Protein AF-A0A3D1AD06-F1 (afdb_monomer_lite)

Sequence (124 aa):
MPAGKKESGNDSGDPDGNATALSEWNYYADQPVSLSLDHGWNLCFTESEPSVKESFFIDRPVSWTTINHPDTKRNSGTALYSLTFTLPALQADEWILDLGDVRESARVKINGQYIGACWAVPFR

Foldseek 3Di:
DFFWDWDFDDDPDDPDDDPPPDPTDTDTDTDPDDDDPQAFKKKDFPFKVVDDGDIDHDGGDDQQCPPPDPRSVVIDGDMDIDGDDDDDPDDGPDDDDFPDDDVAKDFDDDPNHTDDIAGDPPRD

pLDDT: mean 82.29, std 17.87, range [42.38, 98.12]

Structure (mmCIF, N/CA/C/O backbone):
data_AF-A0A3D1AD06-F1
#
_entry.id   AF-A0A3D1AD06-F1
#
loop_
_atom_site.group_PDB
_atom_site.id
_atom_site.type_symbol
_atom_site.label_atom_id
_atom_site.label_alt_id
_atom_site.label_comp_id
_atom_site.label_asym_id
_atom_site.label_entity_id
_atom_site.label_seq_id
_atom_site.pdbx_PDB_ins_code
_atom_site.Cartn_x
_atom_site.Cartn_y
_atom_site.Cartn_z
_atom_site.occupancy
_atom_site.B_iso_or_equiv
_atom_site.auth_seq_id
_atom_site.auth_comp_id
_atom_site.auth_asym_id
_atom_site.auth_atom_id
_atom_site.pdbx_PDB_model_num
ATOM 1 N N . MET A 1 1 ? -8.045 -4.577 8.879 1.00 59.31 1 MET A N 1
ATOM 2 C CA . MET A 1 1 ? -8.038 -3.543 9.934 1.00 59.31 1 MET A CA 1
ATOM 3 C C . MET A 1 1 ? -8.865 -4.017 11.123 1.00 59.31 1 MET A C 1
ATOM 5 O O . MET A 1 1 ? -10.089 -4.048 10.990 1.00 59.31 1 MET A O 1
ATOM 9 N N . PRO A 1 2 ? -8.256 -4.462 12.234 1.00 52.69 2 PRO A N 1
ATOM 10 C CA . PRO A 1 2 ? -8.992 -4.709 13.474 1.00 52.69 2 PRO A CA 1
ATOM 11 C C . PRO A 1 2 ? -9.345 -3.397 14.197 1.00 52.69 2 PRO A C 1
ATOM 13 O O . PRO A 1 2 ? -8.607 -2.410 14.124 1.00 52.69 2 PRO A O 1
ATOM 16 N N . ALA A 1 3 ? -10.486 -3.392 14.886 1.00 55.09 3 ALA A N 1
ATOM 17 C CA . ALA A 1 3 ? -10.831 -2.364 15.867 1.00 55.09 3 ALA A CA 1
ATOM 18 C C . ALA A 1 3 ? -10.197 -2.710 17.225 1.00 55.09 3 ALA A C 1
ATOM 20 O O . ALA A 1 3 ? -10.123 -3.885 17.580 1.00 55.09 3 ALA A O 1
ATOM 21 N N . GLY A 1 4 ? -9.749 -1.710 17.986 1.00 51.66 4 GLY A N 1
ATOM 22 C CA . GLY A 1 4 ? -9.201 -1.896 19.334 1.00 51.66 4 GLY A CA 1
ATOM 23 C C . GLY A 1 4 ? -10.154 -1.404 20.427 1.00 51.66 4 GLY A C 1
ATOM 24 O O . GLY A 1 4 ? -10.893 -0.439 20.217 1.00 51.66 4 GLY A O 1
ATOM 25 N N . LYS A 1 5 ? -10.117 -2.041 21.604 1.00 45.72 5 LYS A N 1
ATOM 26 C CA . LYS A 1 5 ? -10.608 -1.460 22.870 1.00 45.72 5 LYS A CA 1
ATOM 27 C C . LYS A 1 5 ? -9.453 -1.286 23.846 1.00 45.72 5 LYS A C 1
ATOM 29 O O . LYS A 1 5 ? -8.524 -2.093 23.841 1.00 45.72 5 LYS A O 1
ATOM 34 N N . LYS A 1 6 ? -9.532 -0.246 24.677 1.00 48.97 6 LYS A N 1
ATOM 35 C CA . LYS A 1 6 ? -8.566 -0.002 25.756 1.00 48.97 6 LYS A CA 1
ATOM 36 C C . LYS A 1 6 ? -8.857 -0.918 26.944 1.00 48.97 6 LYS A C 1
ATOM 38 O O . LYS A 1 6 ? -9.966 -0.892 27.475 1.00 48.97 6 LYS A O 1
ATOM 43 N N . GLU A 1 7 ? -7.859 -1.687 27.365 1.00 49.50 7 GLU A N 1
ATOM 44 C CA . GLU A 1 7 ? -7.869 -2.430 28.628 1.00 49.50 7 GLU A CA 1
ATOM 45 C C . GLU A 1 7 ? -6.711 -1.941 29.511 1.00 49.50 7 GLU A C 1
ATOM 47 O O . GLU A 1 7 ? -5.583 -1.786 29.033 1.00 49.50 7 GLU A O 1
ATOM 52 N N . SER A 1 8 ? -6.991 -1.672 30.790 1.00 48.16 8 SER A N 1
ATOM 53 C CA . SER A 1 8 ? -6.000 -1.205 31.762 1.00 48.16 8 SER A CA 1
ATOM 54 C C . SER A 1 8 ? -5.380 -2.371 32.536 1.00 48.16 8 SER A C 1
ATOM 56 O O . SER A 1 8 ? -6.079 -3.226 33.083 1.00 48.16 8 SER A O 1
ATOM 58 N N . GLY A 1 9 ? -4.046 -2.411 32.582 1.00 49.22 9 GLY A N 1
ATOM 59 C CA . GLY A 1 9 ? -3.281 -3.350 33.403 1.00 49.22 9 GLY A CA 1
ATOM 60 C C . GLY A 1 9 ? -2.535 -2.631 34.529 1.00 49.22 9 GLY A C 1
ATOM 61 O O . GLY A 1 9 ? -1.822 -1.663 34.268 1.00 49.22 9 GLY A O 1
ATOM 62 N N . ASN A 1 10 ? -2.662 -3.128 35.765 1.00 47.47 10 ASN A N 1
ATOM 63 C CA . ASN A 1 10 ? -1.862 -2.673 36.907 1.00 47.47 10 ASN A CA 1
ATOM 64 C C . ASN A 1 10 ? -0.645 -3.585 37.099 1.00 47.47 10 ASN A C 1
ATOM 66 O O . ASN A 1 10 ? -0.802 -4.760 37.431 1.00 47.47 10 ASN A O 1
ATOM 70 N N . ASP A 1 11 ? 0.560 -3.035 36.948 1.00 51.44 11 ASP A N 1
ATOM 71 C CA . ASP A 1 11 ? 1.807 -3.698 37.336 1.00 51.44 11 ASP A CA 1
ATOM 72 C C . ASP A 1 11 ? 2.092 -3.409 38.819 1.00 51.44 11 ASP A C 1
ATOM 74 O O . ASP A 1 11 ? 2.322 -2.266 39.214 1.00 51.44 11 ASP A O 1
ATOM 78 N N . SER A 1 12 ? 1.979 -4.433 39.668 1.00 50.66 12 SER A N 1
ATOM 79 C CA . SER A 1 12 ? 2.180 -4.327 41.119 1.00 50.66 12 SER A CA 1
ATOM 80 C C . SER A 1 12 ? 3.535 -4.924 41.487 1.00 50.66 12 SER A C 1
ATOM 82 O O . SER A 1 12 ? 3.622 -6.110 41.804 1.00 50.66 12 SER A O 1
ATOM 84 N N . GLY A 1 13 ? 4.592 -4.111 41.446 1.00 47.00 13 GLY A N 1
ATOM 85 C CA . GLY A 1 13 ? 5.940 -4.577 41.762 1.00 47.00 13 GLY A CA 1
ATOM 86 C C . GLY A 1 13 ? 6.949 -3.472 42.063 1.00 47.00 13 GLY A C 1
ATOM 87 O O . GLY A 1 13 ? 7.903 -3.317 41.313 1.00 47.00 13 GLY A O 1
ATOM 88 N N . ASP A 1 14 ? 6.786 -2.753 43.178 1.00 47.00 14 ASP A N 1
ATOM 89 C CA . ASP A 1 14 ? 7.878 -1.981 43.796 1.00 47.00 14 ASP A CA 1
ATOM 90 C C . ASP A 1 14 ? 7.795 -2.111 45.338 1.00 47.00 14 ASP A C 1
ATOM 92 O O . ASP A 1 14 ? 6.736 -1.807 45.901 1.00 47.00 14 ASP A O 1
ATOM 96 N N . PRO A 1 15 ? 8.826 -2.624 46.049 1.00 45.09 15 PRO A N 1
ATOM 97 C CA . PRO A 1 15 ? 8.789 -2.770 47.503 1.00 45.09 15 PRO A CA 1
ATOM 98 C C . PRO A 1 15 ? 9.099 -1.475 48.272 1.00 45.09 15 PRO A C 1
ATOM 100 O O . PRO A 1 15 ? 8.902 -1.447 49.488 1.00 45.09 15 PRO A O 1
ATOM 103 N N . ASP A 1 16 ? 9.516 -0.393 47.609 1.00 47.00 16 ASP A N 1
ATOM 104 C CA . ASP A 1 16 ? 10.017 0.803 48.290 1.00 47.00 16 ASP A CA 1
ATOM 105 C C . ASP A 1 16 ? 9.015 1.974 48.263 1.00 47.00 16 ASP A C 1
ATOM 107 O O . ASP A 1 16 ? 9.196 2.976 47.582 1.00 47.00 16 ASP A O 1
ATOM 111 N N . GLY A 1 17 ? 7.949 1.860 49.065 1.00 45.47 17 GLY A N 1
ATOM 112 C CA . GLY A 1 17 ? 7.390 2.937 49.908 1.00 45.47 17 GLY A CA 1
ATOM 113 C C . GLY A 1 17 ? 7.087 4.346 49.354 1.00 45.47 17 GLY A C 1
ATOM 114 O O . GLY A 1 17 ? 6.841 5.240 50.165 1.00 45.47 17 GLY A O 1
ATOM 115 N N . ASN A 1 18 ? 7.064 4.589 48.044 1.00 42.38 18 ASN A N 1
ATOM 116 C CA . ASN A 1 18 ? 6.706 5.878 47.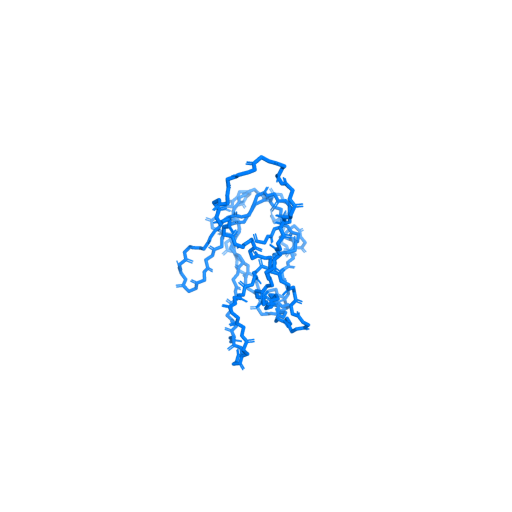442 1.00 42.38 18 ASN A CA 1
ATOM 117 C C . ASN A 1 18 ? 5.636 5.682 46.360 1.00 42.38 18 ASN A C 1
ATOM 119 O O . ASN A 1 18 ? 5.938 5.380 45.208 1.00 42.38 18 ASN A O 1
ATOM 123 N N . ALA A 1 19 ? 4.369 5.878 46.734 1.00 48.50 19 ALA A N 1
ATOM 124 C CA . ALA A 1 19 ? 3.225 5.785 45.831 1.00 48.50 19 ALA A CA 1
ATOM 125 C C . ALA A 1 19 ? 3.165 6.985 44.864 1.00 48.50 19 ALA A C 1
ATOM 127 O O . ALA A 1 19 ? 2.335 7.883 45.003 1.00 48.50 19 ALA A O 1
ATOM 128 N N . THR A 1 20 ? 4.037 6.995 43.856 1.00 49.19 20 THR A N 1
ATOM 129 C CA . THR A 1 20 ? 3.784 7.742 42.621 1.00 49.19 20 THR A CA 1
ATOM 130 C C . THR A 1 20 ? 2.843 6.886 41.783 1.00 49.19 20 THR A C 1
ATOM 132 O O . THR A 1 20 ? 3.232 5.811 41.337 1.00 49.19 20 THR A O 1
ATOM 135 N N . ALA A 1 21 ? 1.590 7.318 41.620 1.00 55.03 21 ALA A N 1
ATOM 136 C CA . ALA A 1 21 ? 0.617 6.626 40.779 1.00 55.03 21 ALA A CA 1
ATOM 137 C C . ALA A 1 21 ? 1.169 6.515 39.347 1.00 55.03 21 ALA A C 1
ATOM 139 O O . ALA A 1 21 ? 1.205 7.503 38.611 1.00 55.03 21 ALA A O 1
ATOM 140 N N . LEU A 1 22 ? 1.651 5.327 38.979 1.00 52.12 22 LEU A N 1
ATOM 141 C CA . LEU A 1 22 ? 2.055 5.020 37.615 1.00 52.12 22 LEU A CA 1
ATOM 142 C C . LEU A 1 22 ? 0.795 5.058 36.746 1.00 52.12 22 LEU A C 1
ATOM 144 O O . LEU A 1 22 ? -0.218 4.448 37.086 1.00 52.12 22 LEU A O 1
ATOM 148 N N . SER A 1 23 ? 0.836 5.818 35.653 1.00 59.19 23 SER A N 1
ATOM 149 C CA . SER A 1 23 ? -0.245 5.842 34.669 1.00 59.19 23 SER A CA 1
ATOM 150 C C . SER A 1 23 ? -0.486 4.429 34.140 1.00 59.19 23 SER A C 1
ATOM 152 O O . SER A 1 23 ? 0.468 3.782 33.705 1.00 59.19 23 SER A O 1
ATOM 154 N N . GLU A 1 24 ? -1.740 3.977 34.161 1.00 63.03 24 GLU A N 1
ATOM 155 C CA . GLU A 1 24 ? -2.150 2.675 33.630 1.00 63.03 24 GLU A CA 1
ATOM 156 C C . GLU A 1 24 ? -1.664 2.513 32.181 1.00 63.03 24 GLU A C 1
ATOM 158 O O . GLU A 1 24 ? -1.939 3.350 31.313 1.00 63.03 24 GLU A O 1
ATOM 163 N N . TRP A 1 25 ? -0.928 1.433 31.913 1.00 54.00 25 TRP A N 1
ATOM 164 C CA . TRP A 1 25 ? -0.550 1.076 30.552 1.00 54.00 25 TRP A CA 1
ATOM 165 C C . TRP A 1 25 ? -1.781 0.510 29.846 1.00 54.00 25 TRP A C 1
ATOM 167 O O . TRP A 1 25 ? -2.279 -0.557 30.205 1.00 54.00 25 TRP A O 1
ATOM 177 N N . ASN A 1 26 ? -2.278 1.244 28.850 1.00 59.34 26 ASN A N 1
ATOM 178 C CA . ASN A 1 26 ? -3.374 0.789 28.003 1.00 59.34 26 ASN A CA 1
ATOM 179 C C . ASN A 1 26 ? -2.826 -0.158 26.938 1.00 59.34 26 ASN A C 1
ATOM 181 O O . ASN A 1 26 ? -2.081 0.266 26.052 1.00 59.34 26 ASN A O 1
ATOM 185 N N . TYR A 1 27 ? -3.225 -1.424 27.011 1.00 60.44 27 TYR A N 1
ATOM 186 C CA . TYR A 1 27 ? -3.009 -2.372 25.926 1.00 60.44 27 TYR A CA 1
ATOM 187 C C . TYR A 1 27 ? -4.229 -2.363 25.003 1.00 60.44 27 TYR A C 1
ATOM 189 O O . TYR A 1 27 ? -5.371 -2.234 25.451 1.00 60.44 27 TYR A O 1
ATOM 197 N N . TYR A 1 28 ? -3.983 -2.482 23.699 1.00 65.44 28 TYR A N 1
ATOM 198 C CA . TYR A 1 28 ? -5.046 -2.636 22.713 1.00 65.44 28 TYR A CA 1
ATOM 199 C C . TYR A 1 28 ? -5.449 -4.106 22.644 1.00 65.44 28 TYR A C 1
ATOM 201 O O . TYR A 1 28 ? -4.637 -4.955 22.274 1.00 65.44 28 TYR A O 1
ATOM 209 N N . ALA A 1 29 ? -6.702 -4.400 22.980 1.00 65.75 29 ALA A N 1
ATOM 210 C CA . ALA A 1 29 ? -7.288 -5.711 22.746 1.00 65.75 29 ALA A CA 1
ATOM 211 C C . ALA A 1 29 ? -7.942 -5.741 21.357 1.00 65.75 29 ALA A C 1
ATOM 213 O O . ALA A 1 29 ? -8.824 -4.921 21.067 1.00 65.75 29 ALA A O 1
ATOM 214 N N . ASP A 1 30 ? -7.526 -6.695 20.517 1.00 67.00 30 ASP A N 1
ATOM 215 C CA . ASP A 1 30 ? -8.146 -6.954 19.214 1.00 67.00 30 ASP A CA 1
ATOM 216 C C . ASP A 1 30 ? -9.649 -7.225 19.407 1.00 67.00 30 ASP A C 1
ATOM 218 O O . ASP A 1 30 ? -10.057 -8.132 20.136 1.00 67.00 30 ASP A O 1
ATOM 222 N N . GLN A 1 31 ? -10.502 -6.432 18.758 1.00 67.75 31 GLN A N 1
ATOM 223 C CA . GLN A 1 31 ? -11.934 -6.706 18.701 1.00 67.75 31 GLN A CA 1
ATOM 224 C C . GLN A 1 31 ? -12.222 -7.812 17.676 1.00 67.75 31 GLN A C 1
ATOM 226 O O . GLN A 1 31 ? -11.541 -7.908 16.653 1.00 67.75 31 GLN A O 1
ATOM 231 N N . PRO A 1 32 ? -13.299 -8.601 17.862 1.00 65.75 32 PRO A N 1
ATOM 232 C CA . PRO A 1 32 ? -13.699 -9.627 16.895 1.00 65.75 32 PRO A CA 1
ATOM 233 C C . PRO A 1 32 ? -14.146 -9.040 15.546 1.00 65.75 32 PRO A C 1
ATOM 235 O O . PRO A 1 32 ? -14.338 -9.776 14.580 1.00 65.75 32 PRO A O 1
ATOM 238 N N . VAL A 1 33 ? -14.336 -7.719 15.472 1.00 72.25 33 VAL A N 1
ATOM 239 C CA . VAL A 1 33 ? -14.737 -7.023 14.254 1.00 72.25 33 VAL A CA 1
ATOM 240 C C . VAL A 1 33 ? -13.499 -6.487 13.545 1.00 72.25 33 VAL A C 1
ATOM 242 O O . VAL A 1 33 ? -12.772 -5.643 14.072 1.00 72.25 33 VAL A O 1
ATOM 245 N N . SER A 1 34 ? -13.289 -6.960 12.319 1.00 82.88 34 SER A N 1
ATOM 246 C CA . SER A 1 34 ? -12.251 -6.464 11.423 1.00 82.88 34 SER A CA 1
ATOM 247 C C . SER A 1 34 ? -12.828 -6.160 10.046 1.00 82.88 34 SER A C 1
ATOM 249 O O . SER A 1 34 ? -13.737 -6.836 9.566 1.00 82.88 34 SER A O 1
ATOM 251 N N . LEU A 1 35 ? -12.299 -5.112 9.418 1.00 88.44 35 LEU A N 1
ATOM 252 C CA . LEU A 1 35 ? -12.579 -4.784 8.026 1.00 88.44 35 LEU A CA 1
ATOM 253 C C . LEU A 1 35 ? -11.450 -5.330 7.147 1.00 88.44 35 LEU A C 1
ATOM 255 O O . LEU A 1 35 ? -10.295 -4.906 7.289 1.00 88.44 35 LEU A O 1
ATOM 259 N N . SER A 1 36 ? -11.781 -6.256 6.250 1.00 91.06 36 SER A N 1
ATOM 260 C CA . SER A 1 36 ? -10.856 -6.761 5.230 1.00 91.06 36 SER A CA 1
ATOM 261 C C . SER A 1 36 ? -10.758 -5.783 4.062 1.00 91.06 36 SER A C 1
ATOM 263 O O . SER A 1 36 ? -11.770 -5.308 3.554 1.00 91.06 36 SER A O 1
ATOM 265 N N . LEU A 1 37 ? -9.528 -5.490 3.639 1.00 93.31 37 LEU A N 1
ATOM 266 C CA . LEU A 1 37 ? -9.220 -4.678 2.457 1.00 93.31 37 LEU A CA 1
ATOM 267 C C . LEU A 1 37 ? -8.682 -5.597 1.355 1.00 93.31 37 LEU A C 1
ATOM 269 O O . LEU A 1 37 ? -7.518 -5.512 0.971 1.00 93.31 37 LEU A O 1
ATOM 273 N N . ASP A 1 38 ? -9.497 -6.547 0.914 1.00 91.75 38 ASP A N 1
ATOM 274 C CA . ASP A 1 38 ? -9.090 -7.688 0.084 1.00 91.75 38 ASP A CA 1
ATOM 275 C C . ASP A 1 38 ? -9.575 -7.619 -1.373 1.00 91.75 38 ASP A C 1
ATOM 277 O O . ASP A 1 38 ? -9.355 -8.562 -2.126 1.00 91.75 38 ASP A O 1
ATOM 281 N N . HIS A 1 39 ? -10.195 -6.511 -1.777 1.00 94.44 39 HIS A N 1
ATOM 282 C CA . HIS A 1 39 ? -10.699 -6.291 -3.132 1.00 94.44 39 HIS A CA 1
ATOM 283 C C . HIS A 1 39 ? -10.471 -4.836 -3.588 1.00 94.44 39 HIS A C 1
ATOM 285 O O . HIS A 1 39 ? -10.342 -3.921 -2.769 1.00 94.44 39 HIS A O 1
ATOM 291 N N . GLY A 1 40 ? -10.471 -4.609 -4.905 1.00 96.00 40 GLY A N 1
ATOM 292 C CA . GLY A 1 40 ? -10.561 -3.268 -5.497 1.00 96.00 40 GLY A CA 1
ATOM 293 C C . GLY A 1 40 ? -9.275 -2.436 -5.484 1.00 96.00 40 GLY A C 1
ATOM 294 O O . GLY A 1 40 ? -9.345 -1.204 -5.460 1.00 96.00 40 GLY A O 1
ATOM 295 N N . TRP A 1 41 ? -8.109 -3.077 -5.493 1.00 98.12 41 TRP A N 1
ATOM 296 C CA . TRP A 1 41 ? -6.825 -2.386 -5.448 1.00 98.12 41 TRP A CA 1
ATOM 297 C C . TRP A 1 41 ? -6.324 -1.971 -6.838 1.00 98.12 41 TRP A C 1
ATOM 299 O O . TRP A 1 41 ? -6.476 -2.664 -7.841 1.00 98.12 41 TRP A O 1
ATOM 309 N N . ASN A 1 42 ? -5.649 -0.828 -6.881 1.00 98.12 42 ASN A N 1
ATOM 310 C CA . ASN A 1 42 ? -4.859 -0.369 -8.012 1.00 98.12 42 ASN A CA 1
ATOM 311 C C . ASN A 1 42 ? -3.385 -0.359 -7.629 1.00 98.12 42 ASN A C 1
ATOM 313 O O . ASN A 1 42 ? -3.015 0.119 -6.554 1.00 98.12 42 ASN A O 1
ATOM 317 N N . LEU A 1 43 ? -2.555 -0.840 -8.544 1.00 97.75 43 LEU A N 1
ATOM 318 C CA . LEU A 1 43 ? -1.108 -0.884 -8.436 1.00 97.75 43 LEU A CA 1
ATOM 319 C C . LEU A 1 43 ? -0.491 -0.082 -9.581 1.00 97.75 43 LEU A C 1
ATOM 321 O O . LEU A 1 43 ? -0.748 -0.365 -10.747 1.00 97.75 43 LEU A O 1
ATOM 325 N N . CYS A 1 44 ? 0.365 0.879 -9.262 1.00 97.19 44 CYS A N 1
ATOM 326 C CA . CYS A 1 44 ? 1.240 1.532 -10.233 1.00 97.19 44 CYS A CA 1
ATOM 327 C C . CYS A 1 44 ? 2.634 1.742 -9.636 1.00 97.19 44 CYS A C 1
ATOM 329 O O . CYS A 1 44 ? 2.841 1.539 -8.440 1.00 97.19 44 CYS A O 1
ATOM 331 N N . PHE A 1 45 ? 3.601 2.141 -10.458 1.00 97.25 45 PHE A N 1
ATOM 332 C CA . PHE A 1 45 ? 4.964 2.410 -10.006 1.00 97.25 45 PHE A CA 1
ATOM 333 C C . PHE A 1 45 ? 5.238 3.911 -10.029 1.00 97.25 45 PHE A C 1
ATOM 335 O O . PHE A 1 45 ? 5.111 4.555 -11.068 1.00 97.25 45 PHE A O 1
ATOM 342 N N . THR A 1 46 ? 5.614 4.477 -8.881 1.00 96.38 46 THR A N 1
ATOM 343 C CA . THR A 1 46 ? 6.053 5.880 -8.793 1.00 96.38 46 THR A CA 1
ATOM 344 C C . THR A 1 46 ? 7.522 6.025 -9.166 1.00 96.38 46 THR A C 1
ATOM 346 O O . THR A 1 46 ? 7.935 7.064 -9.669 1.00 96.38 46 THR A O 1
ATOM 349 N N . GLU A 1 47 ? 8.302 4.972 -8.932 1.00 96.50 47 GLU A N 1
ATOM 350 C CA . GLU A 1 47 ? 9.706 4.836 -9.316 1.00 96.50 47 GLU A CA 1
ATOM 351 C C . GLU A 1 47 ? 9.893 3.410 -9.834 1.00 96.50 47 GLU A C 1
ATOM 353 O O . GLU A 1 47 ? 9.371 2.473 -9.229 1.00 96.50 47 GLU A O 1
ATOM 358 N N . SER A 1 48 ? 10.568 3.235 -10.970 1.00 96.50 48 SER A N 1
ATOM 359 C CA . SER A 1 48 ? 10.558 1.955 -11.679 1.00 96.50 48 SER A CA 1
ATOM 360 C C . SER A 1 48 ? 11.756 1.827 -12.619 1.00 96.50 48 SER A C 1
ATOM 362 O O . SER A 1 48 ? 11.869 2.599 -13.571 1.00 96.50 48 SER A O 1
ATOM 364 N N . GLU A 1 49 ? 12.613 0.838 -12.377 1.00 95.50 49 GLU A N 1
ATOM 365 C CA . GLU A 1 49 ? 13.716 0.450 -13.260 1.00 95.50 49 GLU A CA 1
ATOM 366 C C . GLU A 1 49 ? 13.752 -1.083 -13.401 1.00 95.50 49 GLU A C 1
ATOM 368 O O . GLU A 1 49 ? 13.982 -1.771 -12.403 1.00 95.50 49 GLU A O 1
ATOM 373 N N . PRO A 1 50 ? 13.525 -1.659 -14.597 1.00 94.75 50 PRO A N 1
ATOM 374 C CA . PRO A 1 50 ? 13.085 -1.020 -15.848 1.00 94.75 50 PRO A CA 1
ATOM 375 C C . PRO A 1 50 ? 11.727 -0.317 -15.735 1.00 94.75 50 PRO A C 1
ATOM 377 O O . PRO A 1 50 ? 10.881 -0.721 -14.945 1.00 94.75 50 PRO A O 1
ATOM 380 N N . SER A 1 51 ? 11.509 0.718 -16.549 1.00 95.44 51 SER A N 1
ATOM 381 C CA . SER A 1 51 ? 10.295 1.542 -16.492 1.00 95.44 51 SER A CA 1
ATOM 382 C C . SER A 1 51 ? 9.020 0.743 -16.791 1.00 95.44 51 SER A C 1
ATOM 384 O O . SER A 1 51 ? 8.827 0.268 -17.907 1.00 95.44 51 SER A O 1
ATOM 386 N N . VAL A 1 52 ? 8.119 0.678 -15.808 1.00 96.00 52 VAL A N 1
ATOM 387 C CA . VAL A 1 52 ? 6.731 0.219 -15.958 1.00 96.00 52 VAL A CA 1
ATOM 388 C C . VAL A 1 52 ? 5.812 1.430 -15.801 1.00 96.00 52 VAL A C 1
ATOM 390 O O . VAL A 1 52 ? 5.856 2.103 -14.771 1.00 96.00 52 VAL A O 1
ATOM 393 N N . LYS A 1 53 ? 5.008 1.745 -16.823 1.00 94.25 53 LYS A N 1
ATOM 394 C CA . LYS A 1 53 ? 4.132 2.941 -16.843 1.00 94.25 53 LYS A CA 1
ATOM 395 C C . LYS A 1 53 ? 2.657 2.597 -16.671 1.00 94.25 53 LYS A C 1
ATOM 397 O O . LYS A 1 53 ? 1.827 3.472 -16.434 1.00 94.25 53 LYS A O 1
ATOM 402 N N . GLU A 1 54 ? 2.337 1.325 -16.830 1.00 95.31 54 GLU A N 1
ATOM 403 C CA . GLU A 1 54 ? 1.014 0.760 -16.717 1.00 95.31 54 GLU A CA 1
ATOM 404 C C . GLU A 1 54 ? 0.528 0.813 -15.266 1.00 95.31 54 GLU A C 1
ATOM 406 O O . GLU A 1 54 ? 1.297 0.748 -14.304 1.00 95.31 54 GLU A O 1
ATOM 411 N N . SER A 1 55 ? -0.790 0.915 -15.122 1.00 96.69 55 SER A N 1
ATOM 412 C CA . SER A 1 55 ? -1.476 0.666 -13.860 1.00 96.69 55 SER A CA 1
ATOM 413 C C . SER A 1 55 ? -2.213 -0.661 -13.960 1.00 96.69 55 SER A C 1
ATOM 415 O O . SER A 1 55 ? -2.784 -0.989 -15.001 1.00 96.69 55 SER A O 1
ATOM 417 N N . PHE A 1 56 ? -2.204 -1.418 -12.874 1.00 97.12 56 PHE A N 1
ATOM 418 C CA . PHE A 1 56 ? -2.785 -2.746 -12.791 1.00 97.12 56 PHE A CA 1
ATOM 419 C C . PHE A 1 56 ? -3.923 -2.719 -11.783 1.00 97.12 56 PHE A C 1
ATOM 421 O O . PHE A 1 56 ? -3.719 -2.371 -10.621 1.00 97.12 56 PHE A O 1
ATOM 428 N N . PHE A 1 57 ? -5.112 -3.117 -12.222 1.00 97.31 57 PHE A N 1
ATOM 429 C CA . PHE A 1 57 ? -6.172 -3.466 -11.292 1.00 97.31 57 PHE A CA 1
ATOM 430 C C . PHE A 1 57 ? -5.882 -4.861 -10.741 1.00 97.31 57 PHE A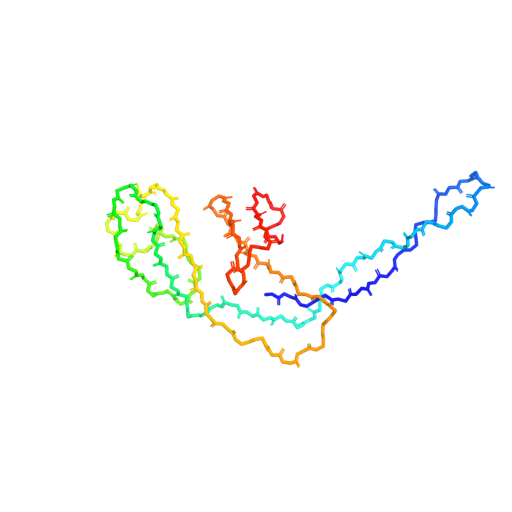 C 1
ATOM 432 O O . PHE A 1 57 ? -5.691 -5.811 -11.505 1.00 97.31 57 PHE A O 1
ATOM 439 N N . ILE A 1 58 ? -5.821 -4.973 -9.422 1.00 96.19 58 ILE A N 1
ATOM 440 C CA . ILE A 1 58 ? -5.593 -6.222 -8.704 1.00 96.19 58 ILE A CA 1
ATOM 441 C C . ILE A 1 58 ? -6.702 -6.375 -7.675 1.00 96.19 58 ILE A C 1
ATOM 443 O O . ILE A 1 58 ? -7.125 -5.405 -7.056 1.00 96.19 58 ILE A O 1
ATOM 447 N N . ASP A 1 59 ? -7.196 -7.595 -7.503 1.00 93.44 59 ASP A N 1
ATOM 448 C CA . ASP A 1 59 ? -8.270 -7.835 -6.544 1.00 93.44 59 ASP A CA 1
ATOM 449 C C . ASP A 1 59 ? -7.762 -7.520 -5.130 1.00 93.44 59 ASP A C 1
ATOM 451 O O . ASP A 1 59 ? -8.162 -6.542 -4.516 1.00 93.44 59 ASP A O 1
ATOM 455 N N . ARG A 1 60 ? -6.716 -8.216 -4.692 1.00 94.25 60 ARG A N 1
ATOM 456 C CA . ARG A 1 60 ? -6.030 -7.988 -3.413 1.00 94.25 60 ARG A CA 1
ATOM 457 C C . ARG A 1 60 ? -4.591 -7.518 -3.612 1.00 94.25 60 ARG A C 1
ATOM 459 O O . ARG A 1 60 ? -4.040 -7.733 -4.696 1.00 94.25 60 ARG A O 1
ATOM 466 N N . PRO A 1 61 ? -3.935 -6.972 -2.571 1.00 94.44 61 PRO A N 1
ATOM 467 C CA . PRO A 1 61 ? -2.499 -6.745 -2.598 1.00 94.44 61 PRO A CA 1
ATOM 468 C C . PRO A 1 61 ? -1.767 -8.054 -2.902 1.00 94.44 61 PRO A C 1
ATOM 470 O O . PRO A 1 61 ? -1.982 -9.081 -2.255 1.00 94.44 61 PRO A O 1
ATOM 473 N N . VAL A 1 62 ? -0.912 -8.019 -3.916 1.00 93.50 62 VAL A N 1
ATOM 474 C CA . VAL A 1 62 ? -0.051 -9.131 -4.326 1.00 93.50 62 VAL A CA 1
ATOM 475 C C . VAL A 1 62 ? 1.360 -8.605 -4.530 1.00 93.50 62 VAL A C 1
ATOM 477 O O . VAL A 1 62 ? 1.542 -7.424 -4.811 1.00 93.50 62 VAL A O 1
ATOM 480 N N . SER A 1 63 ? 2.369 -9.474 -4.443 1.00 94.19 63 SER A N 1
ATOM 481 C CA . SER A 1 63 ? 3.719 -9.089 -4.860 1.00 94.19 63 SER A CA 1
ATOM 482 C C . SER A 1 63 ? 3.698 -8.672 -6.329 1.00 94.19 63 SER A C 1
ATOM 484 O O . SER A 1 63 ? 3.258 -9.447 -7.184 1.00 94.19 63 SER A O 1
ATOM 486 N N . TRP A 1 64 ? 4.230 -7.489 -6.643 1.00 94.88 64 TRP A N 1
ATOM 487 C CA . TRP A 1 64 ? 4.282 -6.997 -8.021 1.00 94.88 64 TRP A CA 1
ATOM 488 C C . TRP A 1 64 ? 5.015 -7.953 -8.975 1.00 94.88 64 TRP A C 1
ATOM 490 O O . TRP A 1 64 ? 4.738 -7.971 -10.169 1.00 94.88 64 TRP A O 1
ATOM 500 N N . THR A 1 65 ? 5.904 -8.809 -8.457 1.00 94.19 65 THR A N 1
ATOM 501 C CA . THR A 1 65 ? 6.656 -9.799 -9.251 1.00 94.19 65 THR A CA 1
ATOM 502 C C . THR A 1 65 ? 5.756 -10.886 -9.846 1.00 94.19 65 THR A C 1
ATOM 504 O O . THR A 1 65 ? 6.149 -11.595 -10.773 1.00 94.19 65 THR A O 1
ATOM 507 N N . THR A 1 66 ? 4.530 -11.010 -9.333 1.00 94.31 66 THR A N 1
ATOM 508 C CA . THR A 1 66 ? 3.513 -11.951 -9.818 1.00 94.31 66 THR A CA 1
ATOM 509 C C . THR A 1 66 ? 2.609 -11.353 -10.896 1.00 94.31 66 THR A C 1
ATOM 511 O O . THR A 1 66 ? 1.879 -12.092 -11.553 1.00 94.31 66 THR A O 1
ATOM 514 N N . ILE A 1 67 ? 2.680 -10.036 -11.122 1.00 94.62 67 ILE A N 1
ATOM 515 C CA . ILE A 1 67 ? 1.936 -9.360 -12.187 1.00 94.62 67 ILE A CA 1
ATOM 516 C C . ILE A 1 67 ? 2.432 -9.864 -13.539 1.00 94.62 67 ILE A C 1
ATOM 518 O O . ILE A 1 67 ? 3.638 -9.990 -13.761 1.00 94.62 67 ILE A O 1
ATOM 522 N N . ASN A 1 68 ? 1.498 -10.133 -14.454 1.00 93.25 68 ASN A N 1
ATOM 523 C CA . ASN A 1 68 ? 1.798 -10.600 -15.805 1.00 93.25 68 ASN A CA 1
ATOM 524 C C . ASN A 1 68 ? 2.320 -9.456 -16.691 1.00 93.25 68 ASN A C 1
ATOM 526 O O . ASN A 1 68 ? 1.649 -9.002 -17.614 1.00 93.25 68 ASN A O 1
ATOM 530 N N . HIS A 1 69 ? 3.515 -8.972 -16.368 1.00 93.44 69 HIS A N 1
ATOM 531 C CA . HIS A 1 69 ? 4.244 -7.954 -17.104 1.00 93.44 69 HIS A CA 1
ATOM 532 C C . HIS A 1 69 ? 5.722 -8.375 -17.164 1.00 93.44 69 HIS A C 1
ATOM 534 O O . HIS A 1 69 ? 6.267 -8.832 -16.155 1.00 93.44 69 HIS A O 1
ATOM 540 N N . PRO A 1 70 ? 6.402 -8.263 -18.318 1.00 91.88 70 PRO A N 1
ATOM 541 C CA . PRO A 1 70 ? 7.775 -8.759 -18.473 1.00 91.88 70 PRO A CA 1
ATOM 542 C C . PRO A 1 70 ? 8.765 -8.097 -17.504 1.00 91.88 70 PRO A C 1
ATOM 544 O O . PRO A 1 70 ? 9.762 -8.703 -17.106 1.00 91.88 70 PRO A O 1
ATOM 547 N N . ASP A 1 71 ? 8.474 -6.861 -17.106 1.00 95.00 71 ASP A N 1
ATOM 548 C CA . ASP A 1 71 ? 9.420 -6.004 -16.399 1.00 95.00 71 ASP A CA 1
ATOM 549 C C . ASP A 1 71 ? 9.214 -5.995 -14.884 1.00 95.00 71 ASP A C 1
ATOM 551 O O . ASP A 1 71 ? 10.168 -5.751 -14.152 1.00 95.00 71 ASP A O 1
ATOM 555 N N . THR A 1 72 ? 8.029 -6.367 -14.388 1.00 93.19 72 THR A N 1
ATOM 556 C CA . THR A 1 72 ? 7.714 -6.333 -12.947 1.00 93.19 72 THR A CA 1
ATOM 557 C C . THR A 1 72 ? 8.526 -7.341 -12.135 1.00 93.19 72 THR A C 1
ATOM 559 O O . THR A 1 72 ? 8.802 -7.112 -10.961 1.00 93.19 72 THR A O 1
ATOM 562 N N . LYS A 1 73 ? 8.965 -8.444 -12.754 1.00 92.88 73 LYS A N 1
ATOM 563 C CA . LYS A 1 73 ? 9.807 -9.473 -12.115 1.00 92.88 73 LYS A CA 1
ATOM 564 C C . LYS A 1 73 ? 11.236 -9.024 -11.834 1.00 92.88 73 LYS A C 1
ATOM 566 O O . LYS A 1 73 ? 11.855 -9.541 -10.912 1.00 92.88 73 LYS A O 1
ATOM 571 N N . ARG A 1 74 ? 11.764 -8.110 -12.648 1.00 94.06 74 ARG A N 1
ATOM 572 C CA . ARG A 1 74 ? 13.129 -7.576 -12.518 1.00 94.06 74 ARG A CA 1
ATOM 573 C C . ARG A 1 74 ? 13.142 -6.110 -12.088 1.00 94.06 74 ARG A C 1
ATOM 575 O O . ARG A 1 74 ? 14.190 -5.479 -12.139 1.00 94.06 74 ARG A O 1
ATOM 582 N N . ASN A 1 75 ? 11.974 -5.581 -11.726 1.00 93.81 75 ASN A N 1
ATOM 583 C CA . ASN A 1 75 ? 11.805 -4.193 -11.352 1.00 93.81 75 ASN A CA 1
ATOM 584 C C . ASN A 1 75 ? 12.433 -3.906 -9.991 1.00 93.81 75 ASN A C 1
ATOM 586 O O . ASN A 1 75 ? 12.239 -4.661 -9.038 1.00 93.81 75 ASN A O 1
ATOM 590 N N . SER A 1 76 ? 13.126 -2.780 -9.915 1.00 93.75 76 SER A N 1
ATOM 591 C CA . SER A 1 76 ? 13.532 -2.125 -8.684 1.00 93.75 76 SER A CA 1
ATOM 592 C C . SER A 1 76 ? 12.898 -0.739 -8.643 1.00 93.75 76 SER A C 1
ATOM 594 O O . SER A 1 76 ? 12.910 -0.017 -9.643 1.0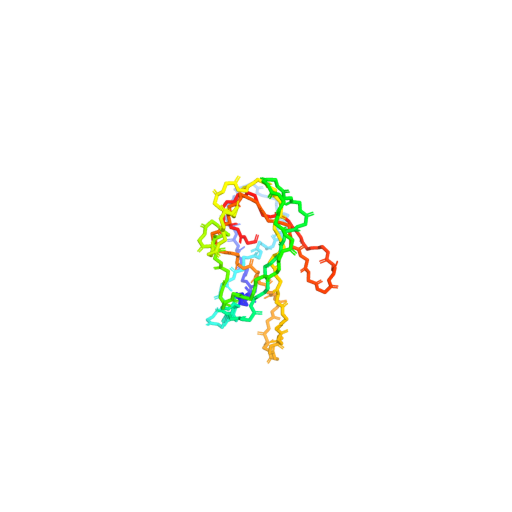0 93.75 76 SER A O 1
ATOM 596 N N . GLY A 1 77 ? 12.334 -0.365 -7.499 1.00 94.19 77 GLY A N 1
ATOM 597 C CA . GLY A 1 77 ? 11.688 0.928 -7.342 1.00 94.19 77 GLY A CA 1
ATOM 598 C C . GLY A 1 77 ? 10.636 0.944 -6.246 1.00 94.19 77 GLY A C 1
ATOM 599 O O . GLY A 1 77 ? 10.681 0.166 -5.294 1.00 94.19 77 GLY A O 1
ATOM 600 N N . THR A 1 78 ? 9.677 1.848 -6.407 1.00 96.25 78 THR A N 1
ATOM 601 C CA . THR A 1 78 ? 8.612 2.112 -5.444 1.00 96.25 78 THR A CA 1
ATOM 602 C C . THR A 1 78 ? 7.270 1.941 -6.142 1.00 96.25 78 THR A C 1
ATOM 604 O O . THR A 1 78 ? 6.972 2.652 -7.107 1.00 96.25 78 THR A O 1
ATOM 607 N N . ALA A 1 79 ? 6.436 1.037 -5.629 1.00 96.50 79 ALA A N 1
ATOM 608 C CA . ALA A 1 79 ? 5.060 0.903 -6.082 1.00 96.50 79 ALA A CA 1
ATOM 609 C C . ALA A 1 79 ? 4.062 1.543 -5.124 1.00 96.50 79 ALA A C 1
ATOM 611 O O . ALA A 1 79 ? 4.226 1.534 -3.904 1.00 96.50 79 ALA A O 1
ATOM 612 N N . LEU A 1 80 ? 2.994 2.061 -5.714 1.00 97.12 80 LEU A N 1
ATOM 613 C CA . LEU A 1 80 ? 1.836 2.606 -5.042 1.00 97.12 80 LEU A CA 1
ATOM 614 C C . LEU A 1 80 ? 0.685 1.609 -5.162 1.00 97.12 80 LEU A C 1
ATOM 616 O O . LEU A 1 80 ? 0.136 1.407 -6.244 1.00 97.12 80 LEU A O 1
ATOM 620 N N . TYR A 1 81 ? 0.313 1.029 -4.025 1.00 97.25 81 TYR A N 1
ATOM 621 C CA . TYR A 1 81 ? -0.917 0.264 -3.855 1.00 97.25 81 TYR A CA 1
ATOM 622 C C . TYR A 1 81 ? -1.984 1.206 -3.293 1.00 97.25 81 TYR A C 1
ATOM 624 O O . TYR A 1 81 ? -1.771 1.834 -2.256 1.00 97.25 81 TYR A O 1
ATOM 632 N N . SER A 1 82 ? -3.121 1.329 -3.974 1.00 97.56 82 SER A N 1
ATOM 633 C CA . SER A 1 82 ? -4.211 2.2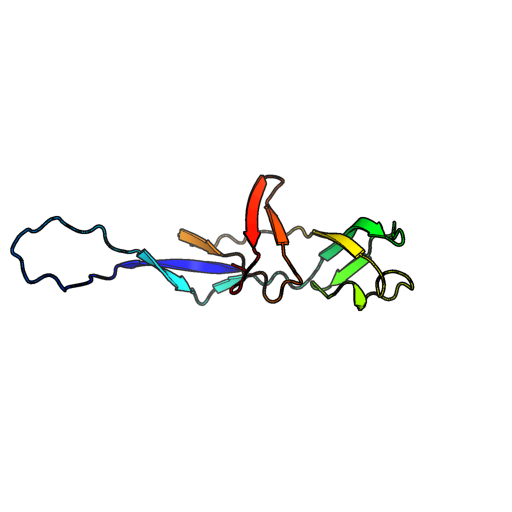18 -3.563 1.00 97.56 82 SER A CA 1
ATOM 634 C C . SER A 1 82 ? -5.575 1.556 -3.709 1.00 97.56 82 SER A C 1
ATOM 636 O O . SER A 1 82 ? -5.823 0.830 -4.666 1.00 97.56 82 SER A O 1
ATOM 638 N N . LEU A 1 83 ? -6.473 1.846 -2.775 1.00 97.50 83 LEU A N 1
ATOM 639 C CA . LEU A 1 83 ? -7.894 1.528 -2.867 1.00 97.50 83 LEU A CA 1
ATOM 640 C C . LEU A 1 83 ? -8.707 2.647 -2.216 1.00 97.50 83 LEU A C 1
ATOM 642 O O . LEU A 1 83 ? -8.174 3.473 -1.474 1.00 97.50 83 LEU A O 1
ATOM 646 N N . THR A 1 84 ? -10.012 2.637 -2.460 1.00 96.50 84 THR A N 1
ATOM 647 C CA . THR A 1 84 ? -10.984 3.424 -1.697 1.00 96.50 84 THR A CA 1
ATOM 648 C C . THR A 1 84 ? -11.941 2.462 -1.016 1.00 96.50 84 THR A C 1
ATOM 650 O O . THR A 1 84 ? -12.448 1.545 -1.654 1.00 96.50 84 THR A O 1
ATOM 653 N N . PHE A 1 85 ? -12.194 2.673 0.270 1.00 94.19 85 PHE A N 1
ATOM 654 C CA . PHE A 1 85 ? -13.135 1.875 1.044 1.00 94.19 85 PHE A CA 1
ATOM 655 C C . PHE A 1 85 ? -14.006 2.792 1.902 1.00 94.19 85 PHE A C 1
ATOM 657 O O . PHE A 1 85 ? -13.627 3.921 2.219 1.00 94.19 85 PHE A O 1
ATOM 664 N N . THR A 1 86 ? -15.183 2.307 2.283 1.00 92.00 86 THR A N 1
ATOM 665 C CA . THR A 1 86 ? -16.054 2.993 3.238 1.00 92.00 86 THR A CA 1
ATOM 666 C C . THR A 1 86 ? -15.834 2.392 4.612 1.00 92.00 86 THR A C 1
ATOM 668 O O . THR A 1 86 ? -16.006 1.189 4.798 1.00 92.00 86 THR A O 1
ATOM 671 N N . LEU A 1 87 ? -15.466 3.229 5.579 1.00 89.50 87 LEU A N 1
ATOM 672 C CA . LEU A 1 87 ? -15.402 2.800 6.967 1.00 89.50 87 LEU A CA 1
ATOM 673 C C . LEU A 1 87 ? -16.841 2.656 7.497 1.00 89.50 87 LEU A C 1
ATOM 675 O O . LEU A 1 87 ? -17.577 3.647 7.501 1.00 89.50 87 LEU A O 1
ATOM 679 N N . PRO A 1 88 ? -17.282 1.454 7.903 1.00 85.25 88 PRO A N 1
ATOM 680 C CA . PRO A 1 88 ? -18.615 1.274 8.465 1.00 85.25 88 PRO A CA 1
ATOM 681 C C . PRO A 1 88 ? -18.740 2.014 9.803 1.00 85.25 88 PRO A C 1
ATOM 683 O O . PRO A 1 88 ? -17.755 2.215 10.515 1.00 85.25 88 PRO A O 1
ATOM 686 N N . ALA A 1 89 ? -19.969 2.381 10.168 1.00 84.62 89 ALA A N 1
ATOM 687 C CA . ALA A 1 89 ? -20.278 2.959 11.473 1.00 84.62 89 ALA A CA 1
ATOM 688 C C . ALA A 1 89 ? -20.171 1.883 12.569 1.00 84.62 89 ALA A C 1
ATOM 690 O O . ALA A 1 89 ? -21.168 1.319 13.016 1.00 84.62 89 ALA A O 1
ATOM 691 N N . LEU A 1 90 ? -18.939 1.566 12.959 1.00 81.62 90 LEU A N 1
ATOM 692 C CA . LEU A 1 90 ? -18.612 0.656 14.047 1.00 81.62 90 LEU A CA 1
ATOM 693 C C . LEU A 1 90 ? -18.108 1.461 15.243 1.00 81.62 90 LEU A C 1
ATOM 695 O O . LEU A 1 90 ? -17.325 2.397 15.090 1.00 81.62 90 LEU A O 1
ATOM 699 N N . GLN A 1 91 ? -18.562 1.087 16.439 1.00 77.94 91 GLN A N 1
ATOM 700 C CA . GLN A 1 91 ? -18.018 1.628 17.679 1.00 77.94 91 GLN A CA 1
ATOM 701 C C . GLN A 1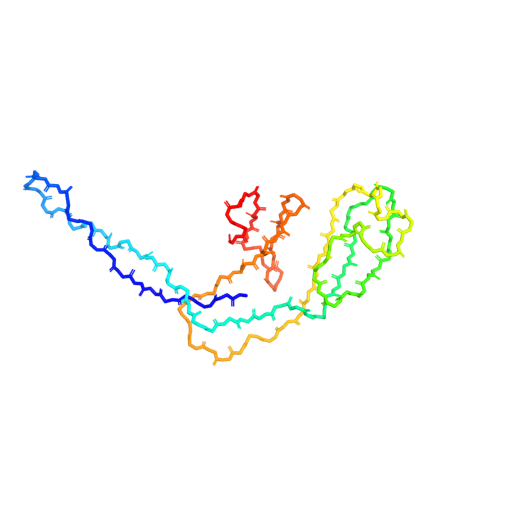 91 ? -16.616 1.050 17.890 1.00 77.94 91 GLN A C 1
ATOM 703 O O . GLN A 1 91 ? -16.466 -0.145 18.142 1.00 77.94 91 GLN A O 1
ATOM 708 N N . ALA A 1 92 ? -15.607 1.904 17.771 1.00 78.88 92 ALA A N 1
ATOM 709 C CA . ALA A 1 92 ? -14.215 1.589 18.045 1.00 78.88 92 ALA A CA 1
ATOM 710 C C . ALA A 1 92 ? -13.555 2.823 18.660 1.00 78.88 92 ALA A C 1
ATOM 712 O O . ALA A 1 92 ? -13.823 3.940 18.210 1.00 78.88 92 ALA A O 1
ATOM 713 N N . ASP A 1 93 ? -12.701 2.619 19.662 1.00 79.69 93 ASP A N 1
ATOM 714 C CA . ASP A 1 93 ? -11.878 3.705 20.196 1.00 79.69 93 ASP A CA 1
ATOM 715 C C . ASP A 1 93 ? -10.797 4.073 19.173 1.00 79.69 93 ASP A C 1
ATOM 717 O O . ASP A 1 93 ? -10.552 5.248 18.908 1.00 79.69 93 ASP A O 1
ATOM 721 N N . GLU A 1 94 ? -10.183 3.051 18.565 1.00 82.62 94 GLU A N 1
ATOM 722 C CA . GLU A 1 94 ? -9.096 3.178 17.597 1.00 82.62 94 GLU A CA 1
ATOM 723 C C . GLU A 1 94 ? -9.151 2.069 16.531 1.00 82.62 94 GLU A C 1
ATOM 725 O O . GLU A 1 94 ? -9.728 0.995 16.734 1.00 82.62 94 GLU A O 1
ATOM 730 N N . TRP A 1 95 ? -8.526 2.344 15.384 1.00 85.50 95 TRP A N 1
ATOM 731 C CA . TRP A 1 95 ? -8.387 1.423 14.257 1.00 85.50 95 TRP A CA 1
ATOM 732 C C . TRP A 1 95 ? -6.917 1.123 14.010 1.00 85.50 95 TRP A C 1
ATOM 734 O O . TRP A 1 95 ? -6.117 2.048 13.877 1.00 85.50 95 TRP A O 1
ATOM 744 N N . ILE A 1 96 ? -6.580 -0.158 13.872 1.00 88.12 96 ILE A N 1
ATOM 745 C CA . ILE A 1 96 ? -5.230 -0.589 13.508 1.00 88.12 96 ILE A CA 1
ATOM 746 C C . ILE A 1 96 ? -5.239 -1.040 12.048 1.00 88.12 96 ILE A C 1
ATOM 748 O O . ILE A 1 96 ? -6.109 -1.799 11.604 1.00 88.12 96 ILE A O 1
ATOM 752 N N . LEU A 1 97 ? -4.255 -0.579 11.280 1.00 90.75 97 LEU A N 1
ATOM 753 C CA . LEU A 1 97 ? -4.033 -1.033 9.915 1.00 90.75 97 LEU A CA 1
ATOM 754 C C . LEU A 1 97 ? -2.950 -2.108 9.903 1.00 90.75 97 LEU A C 1
ATOM 756 O O . LEU A 1 97 ? -1.766 -1.814 9.864 1.00 90.75 97 LEU A O 1
ATOM 760 N N . ASP A 1 98 ? -3.384 -3.364 9.888 1.00 90.94 98 ASP A N 1
ATOM 761 C CA . ASP A 1 98 ? -2.493 -4.498 9.651 1.00 90.94 98 ASP A CA 1
ATOM 762 C C . ASP A 1 98 ? -2.217 -4.640 8.148 1.00 90.94 98 ASP A C 1
ATOM 764 O O . ASP A 1 98 ? -3.145 -4.862 7.362 1.00 90.94 98 ASP A O 1
ATOM 768 N N . LEU A 1 99 ? -0.952 -4.473 7.756 1.00 91.38 99 LEU A N 1
ATOM 769 C CA . LEU A 1 99 ? -0.498 -4.594 6.368 1.00 91.38 99 LEU A CA 1
ATOM 770 C C . LEU A 1 99 ? -0.171 -6.041 5.968 1.00 91.38 99 LEU A C 1
ATOM 772 O O . LEU A 1 99 ? 0.060 -6.308 4.788 1.00 91.38 99 LEU A O 1
ATOM 776 N N . GLY A 1 100 ? -0.148 -6.979 6.916 1.00 90.06 100 GLY A N 1
ATOM 777 C CA . GLY A 1 100 ? 0.234 -8.363 6.668 1.00 90.06 100 GLY A CA 1
ATOM 778 C C . GLY A 1 100 ? 1.720 -8.503 6.334 1.00 90.06 100 GLY A C 1
ATOM 779 O O . GLY A 1 100 ? 2.574 -8.224 7.171 1.00 90.06 100 GLY A O 1
ATOM 780 N N . ASP A 1 101 ? 2.033 -8.978 5.126 1.00 89.00 101 ASP A N 1
ATOM 781 C CA . ASP A 1 101 ? 3.406 -9.198 4.645 1.00 89.00 101 ASP A CA 1
ATOM 782 C C . ASP A 1 101 ? 3.850 -8.046 3.730 1.00 89.00 101 ASP A C 1
ATOM 784 O O . ASP A 1 101 ? 3.293 -7.845 2.648 1.00 89.00 101 ASP A O 1
ATOM 788 N N . VAL A 1 102 ? 4.868 -7.296 4.161 1.00 91.94 102 VAL A N 1
ATOM 789 C CA . VAL A 1 102 ? 5.429 -6.147 3.439 1.00 91.94 102 VAL A CA 1
ATOM 790 C C . VAL A 1 102 ? 6.836 -6.480 2.947 1.00 91.94 102 VAL A C 1
ATOM 792 O O . VAL A 1 102 ? 7.670 -6.983 3.696 1.00 91.94 102 VAL A O 1
ATOM 795 N N . ARG A 1 103 ? 7.122 -6.163 1.677 1.00 90.44 103 ARG A N 1
ATOM 796 C CA . ARG A 1 103 ? 8.423 -6.395 1.028 1.00 90.44 103 ARG A CA 1
ATOM 797 C C . ARG A 1 103 ? 8.922 -5.108 0.362 1.00 90.44 103 ARG A C 1
ATOM 799 O O . ARG A 1 103 ? 8.430 -4.755 -0.702 1.00 90.44 103 ARG A O 1
ATOM 806 N N . GLU A 1 104 ? 9.872 -4.364 0.926 1.00 86.44 104 GLU A N 1
ATOM 807 C CA . GLU A 1 104 ? 10.535 -4.515 2.244 1.00 86.44 104 GLU A CA 1
ATOM 808 C C . GLU A 1 104 ? 10.041 -3.513 3.298 1.00 86.44 104 GLU A C 1
ATOM 810 O O . GLU A 1 104 ? 10.120 -3.777 4.492 1.00 86.44 104 GLU A O 1
ATOM 815 N N . SER A 1 105 ? 9.504 -2.368 2.878 1.00 93.75 105 SER A N 1
ATOM 816 C CA . SER A 1 105 ? 8.926 -1.360 3.769 1.00 93.75 105 SER A CA 1
ATOM 817 C C . SER A 1 105 ? 7.731 -0.685 3.104 1.00 93.75 105 SER A C 1
ATOM 819 O O . SER A 1 105 ? 7.581 -0.729 1.882 1.00 93.75 105 SER A O 1
ATOM 821 N N . ALA A 1 106 ? 6.872 -0.058 3.903 1.00 95.44 106 ALA A N 1
ATOM 822 C CA . ALA A 1 106 ? 5.690 0.636 3.411 1.00 95.44 106 ALA A CA 1
ATOM 823 C C . ALA A 1 106 ? 5.544 1.998 4.085 1.00 95.44 106 ALA A C 1
ATOM 825 O O . ALA A 1 106 ? 5.627 2.103 5.304 1.00 95.44 106 ALA A O 1
ATOM 826 N N . ARG A 1 107 ? 5.282 3.042 3.290 1.00 96.38 107 ARG A N 1
ATOM 827 C CA . ARG A 1 107 ? 4.809 4.347 3.774 1.00 96.38 107 ARG A CA 1
ATOM 828 C C . ARG A 1 107 ? 3.314 4.426 3.531 1.00 96.38 107 ARG A C 1
ATOM 830 O O . ARG A 1 107 ? 2.880 4.261 2.393 1.00 96.38 107 ARG A O 1
ATOM 837 N N . VAL A 1 108 ? 2.546 4.720 4.573 1.00 96.38 108 VAL A N 1
ATOM 838 C CA . VAL A 1 108 ? 1.0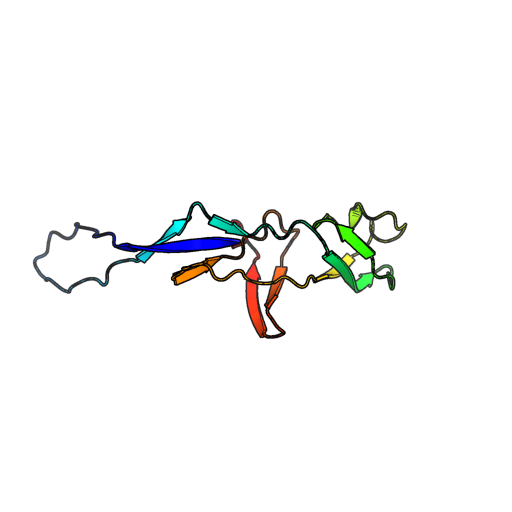86 4.697 4.491 1.00 96.38 108 VAL A CA 1
ATOM 839 C C . VAL A 1 108 ? 0.512 6.104 4.554 1.00 96.38 108 VAL A C 1
ATOM 841 O O . VAL A 1 108 ? 0.935 6.951 5.349 1.00 96.38 108 VAL A O 1
ATOM 844 N N . LYS A 1 109 ? -0.475 6.348 3.690 1.00 96.81 109 LYS A N 1
ATOM 845 C CA . LYS A 1 109 ? -1.284 7.563 3.685 1.00 96.81 109 LYS A CA 1
ATOM 846 C C . LYS A 1 109 ? -2.765 7.200 3.683 1.00 96.81 109 LYS A C 1
ATOM 848 O O . LYS A 1 109 ? -3.176 6.358 2.891 1.00 96.81 109 LYS A O 1
ATOM 853 N N . ILE A 1 110 ? -3.560 7.881 4.503 1.00 95.50 110 ILE A N 1
ATOM 854 C CA . ILE A 1 110 ? -5.028 7.815 4.481 1.00 95.50 110 ILE A CA 1
ATOM 855 C C . ILE A 1 110 ? -5.539 9.201 4.107 1.00 95.50 110 ILE A C 1
ATOM 857 O O . ILE A 1 110 ? -5.129 10.191 4.706 1.00 95.50 110 ILE A O 1
ATOM 861 N N . ASN A 1 111 ? -6.398 9.292 3.089 1.00 95.56 111 ASN A N 1
ATOM 862 C CA . ASN A 1 111 ? -6.927 10.569 2.586 1.00 95.56 111 ASN A CA 1
ATOM 863 C C . ASN A 1 111 ? -5.823 11.606 2.278 1.00 95.56 111 ASN A C 1
ATOM 865 O O . ASN A 1 111 ? -5.972 12.797 2.531 1.00 95.56 111 ASN A O 1
ATOM 869 N N . GLY A 1 112 ? -4.677 11.140 1.768 1.00 94.50 112 GLY A N 1
ATOM 870 C CA . GLY A 1 112 ? -3.505 11.970 1.467 1.00 94.50 112 GLY A CA 1
ATOM 871 C C . GLY A 1 112 ? -2.624 12.329 2.672 1.00 94.50 112 GLY A C 1
ATOM 872 O O . GLY A 1 112 ? -1.478 12.737 2.471 1.00 94.50 112 GLY A O 1
ATOM 873 N N . GLN A 1 113 ? -3.090 12.117 3.904 1.00 96.69 113 GLN A N 1
ATOM 874 C CA . GLN A 1 113 ? -2.330 12.377 5.125 1.00 96.69 113 GLN A CA 1
ATOM 875 C C . GLN A 1 113 ? -1.412 11.197 5.456 1.00 96.69 113 GLN A C 1
ATOM 877 O O . GLN A 1 113 ? -1.855 10.052 5.507 1.00 96.69 113 GLN A O 1
ATOM 882 N N . TYR A 1 114 ? -0.129 11.474 5.694 1.00 95.81 114 TYR A N 1
ATOM 883 C CA . TYR A 1 114 ? 0.835 10.475 6.160 1.00 95.81 114 TYR A CA 1
ATOM 884 C C . TYR A 1 114 ? 0.506 10.028 7.586 1.00 95.81 114 TYR A C 1
ATOM 886 O O . TYR A 1 114 ? 0.327 10.875 8.460 1.00 95.81 114 TYR A O 1
ATOM 894 N N . ILE A 1 115 ? 0.448 8.712 7.803 1.00 93.50 115 ILE A N 1
ATOM 895 C CA . ILE A 1 115 ? 0.122 8.127 9.113 1.00 93.50 115 ILE A CA 1
ATOM 896 C C . ILE A 1 115 ? 1.268 7.315 9.720 1.00 93.50 115 ILE A C 1
ATOM 898 O O . ILE A 1 115 ? 1.262 7.066 10.918 1.00 93.50 115 ILE A O 1
ATOM 902 N N . GLY A 1 116 ? 2.266 6.926 8.923 1.00 92.62 116 GLY A N 1
ATOM 903 C CA . GLY A 1 116 ? 3.387 6.137 9.419 1.00 92.62 116 GLY A CA 1
ATOM 904 C C . GLY A 1 116 ? 4.119 5.362 8.334 1.00 92.62 116 GLY A C 1
ATOM 905 O O . GLY A 1 116 ? 3.738 5.363 7.155 1.00 92.62 116 GLY A O 1
ATOM 906 N N . ALA A 1 117 ? 5.190 4.700 8.761 1.00 93.25 117 ALA A N 1
ATOM 907 C CA . ALA A 1 117 ? 5.956 3.788 7.936 1.00 93.25 117 ALA A CA 1
ATOM 908 C C . ALA A 1 117 ? 6.245 2.502 8.707 1.00 93.25 117 ALA A C 1
ATOM 910 O O . ALA A 1 117 ? 6.684 2.551 9.855 1.00 93.25 117 ALA A O 1
ATOM 911 N N . CYS A 1 118 ? 6.047 1.366 8.048 1.00 90.69 118 CYS A N 1
ATOM 912 C CA . CYS A 1 118 ? 6.318 0.051 8.607 1.00 90.69 118 CYS A CA 1
ATOM 913 C C . CYS A 1 118 ? 7.571 -0.518 7.928 1.00 90.69 118 CYS A C 1
ATOM 915 O O . CYS A 1 118 ? 7.662 -0.553 6.698 1.00 90.69 118 CYS A O 1
ATOM 917 N N . TRP A 1 119 ? 8.547 -0.930 8.736 1.00 87.62 119 TRP A N 1
ATOM 918 C CA . TRP A 1 119 ? 9.862 -1.413 8.285 1.00 87.62 119 TRP A CA 1
ATOM 919 C C . TRP A 1 119 ? 10.339 -2.661 9.045 1.00 87.62 119 TRP A C 1
ATOM 921 O O . TRP A 1 119 ? 11.351 -3.250 8.678 1.00 87.62 119 TRP A O 1
ATOM 931 N N . ALA A 1 120 ? 9.607 -3.081 10.080 1.00 85.88 120 ALA A N 1
ATOM 932 C CA . ALA A 1 120 ? 9.849 -4.303 10.834 1.00 85.88 120 ALA A CA 1
ATOM 933 C C . ALA A 1 120 ? 8.518 -4.949 11.235 1.00 85.88 120 ALA A C 1
ATOM 935 O O . ALA A 1 120 ? 7.487 -4.281 11.303 1.00 85.88 120 ALA A O 1
ATOM 936 N N . VAL A 1 121 ? 8.560 -6.255 11.494 1.00 83.25 121 VAL A N 1
ATOM 937 C CA . VAL A 1 121 ? 7.395 -7.023 11.939 1.00 83.25 121 VAL A CA 1
ATOM 938 C C . VAL A 1 121 ? 7.058 -6.735 13.413 1.00 83.25 121 VAL A C 1
ATOM 940 O O . VAL A 1 121 ? 7.978 -6.567 14.216 1.00 83.25 121 VAL A O 1
ATOM 943 N N . PRO A 1 122 ? 5.769 -6.753 13.798 1.00 83.06 122 PRO A N 1
ATOM 944 C CA . PRO A 1 122 ? 4.597 -6.831 12.920 1.00 83.06 122 PRO A CA 1
ATOM 945 C C . PRO A 1 122 ? 4.355 -5.501 12.179 1.00 83.06 122 PRO A C 1
ATOM 947 O O . PRO A 1 122 ? 4.510 -4.432 12.760 1.00 83.06 122 PRO A O 1
ATOM 950 N N . PHE A 1 123 ? 3.952 -5.561 10.904 1.00 86.06 123 PHE A N 1
ATOM 951 C CA . PHE A 1 123 ? 3.694 -4.367 10.087 1.00 86.06 123 PHE A CA 1
ATOM 952 C C . PHE A 1 123 ? 2.303 -3.776 10.394 1.00 86.06 123 PHE A C 1
ATOM 954 O O . PHE A 1 123 ? 1.348 -3.988 9.640 1.00 86.06 123 PHE A O 1
ATOM 961 N N . ARG A 1 124 ? 2.198 -3.083 11.532 1.00 85.38 124 ARG A N 1
ATOM 962 C CA . ARG A 1 124 ? 0.977 -2.467 12.079 1.00 85.38 124 ARG A CA 1
ATOM 963 C C . ARG A 1 124 ? 1.204 -1.013 12.479 1.00 85.38 124 ARG A C 1
ATOM 965 O O . ARG A 1 124 ? 2.385 -0.647 12.686 1.00 85.38 124 ARG A O 1
#

Radius of gyration: 20.14 Å; chains: 1; bounding box: 34×24×68 Å

Secondary structure (DSSP, 8-state):
-EEEEEEEE------SS----PPPEEEEEEEEEE----S-EEEEEEEEES-----EEESS---GGGSS-TTTTS-EEEEEEE---PPP----SEE-----S-SS-EEEEETTEEEEEE-SSS--